Protein AF-A0A2V5QBM3-F1 (afdb_monomer_lite)

Structure (mmCIF, N/CA/C/O backbone):
data_AF-A0A2V5QBM3-F1
#
_entry.id   AF-A0A2V5QBM3-F1
#
loop_
_atom_site.group_PDB
_atom_site.id
_atom_site.type_symbol
_atom_site.label_atom_id
_atom_site.label_alt_id
_atom_site.label_comp_id
_atom_site.label_asym_id
_atom_site.label_entity_id
_atom_site.label_seq_id
_atom_site.pdbx_PDB_ins_code
_atom_site.Cartn_x
_atom_site.Cartn_y
_atom_site.Cartn_z
_atom_site.occupancy
_atom_site.B_iso_or_equiv
_atom_site.auth_seq_id
_atom_site.auth_comp_id
_atom_site.auth_asym_id
_atom_site.auth_atom_id
_atom_site.pdbx_PDB_model_num
ATOM 1 N N . MET A 1 1 ? 27.974 -14.783 -7.163 1.00 63.16 1 MET A N 1
ATOM 2 C CA . MET A 1 1 ? 27.440 -15.998 -6.503 1.00 63.16 1 MET A CA 1
ATOM 3 C C . MET A 1 1 ? 27.118 -15.778 -5.028 1.00 63.16 1 MET A C 1
ATOM 5 O O . MET A 1 1 ? 25.942 -15.822 -4.705 1.00 63.16 1 MET A O 1
ATOM 9 N N . LEU A 1 2 ? 28.080 -15.496 -4.131 1.00 76.38 2 LEU A N 1
ATOM 10 C CA . LEU A 1 2 ? 27.750 -15.267 -2.706 1.00 76.38 2 LEU A CA 1
ATOM 11 C C . LEU A 1 2 ? 26.926 -13.978 -2.479 1.00 76.38 2 LEU A C 1
ATOM 13 O O . LEU A 1 2 ? 26.003 -13.966 -1.674 1.00 76.38 2 LEU A O 1
ATOM 17 N N . GLY A 1 3 ? 27.221 -12.913 -3.237 1.00 76.38 3 GLY A N 1
ATOM 18 C CA . GLY A 1 3 ? 26.491 -11.639 -3.178 1.00 76.38 3 GLY A CA 1
ATOM 19 C C . GLY A 1 3 ? 25.035 -11.744 -3.638 1.00 76.38 3 GLY A C 1
ATOM 20 O O . GLY A 1 3 ? 24.143 -11.302 -2.927 1.00 76.38 3 GLY A O 1
ATOM 21 N N . ASP A 1 4 ? 24.779 -12.405 -4.769 1.00 78.12 4 ASP A N 1
ATOM 22 C CA . ASP A 1 4 ? 23.420 -12.589 -5.309 1.00 78.12 4 ASP A CA 1
ATOM 23 C C . ASP A 1 4 ? 22.538 -13.410 -4.358 1.00 78.12 4 ASP A C 1
ATOM 25 O O . ASP A 1 4 ? 21.360 -13.114 -4.169 1.00 78.12 4 ASP A O 1
ATOM 29 N N . TYR A 1 5 ? 23.134 -14.404 -3.692 1.00 81.00 5 TYR A N 1
ATOM 30 C CA . TYR A 1 5 ? 22.466 -15.209 -2.674 1.00 81.00 5 TYR A CA 1
ATOM 31 C C . TYR A 1 5 ? 22.108 -14.395 -1.420 1.00 81.00 5 TYR A C 1
ATOM 33 O O . TYR A 1 5 ? 20.999 -14.518 -0.898 1.00 81.00 5 TYR A O 1
ATOM 41 N N . LEU A 1 6 ? 23.012 -13.526 -0.958 1.00 80.94 6 LEU A N 1
ATOM 42 C CA . LEU A 1 6 ? 22.755 -12.630 0.173 1.00 80.94 6 LEU A CA 1
ATOM 43 C C . LEU A 1 6 ? 21.691 -11.577 -0.163 1.00 80.94 6 LEU A C 1
ATOM 45 O O . LEU A 1 6 ? 20.821 -11.313 0.662 1.00 80.94 6 LEU A O 1
ATOM 49 N N . ILE A 1 7 ? 21.710 -11.026 -1.380 1.00 79.50 7 ILE A N 1
ATOM 50 C CA . ILE A 1 7 ? 20.687 -10.088 -1.869 1.00 79.50 7 ILE A CA 1
ATOM 51 C C . ILE A 1 7 ? 19.326 -10.786 -1.950 1.00 79.50 7 ILE A C 1
ATOM 53 O O . ILE A 1 7 ? 18.320 -10.226 -1.515 1.00 79.50 7 ILE A O 1
ATOM 57 N N . TRP A 1 8 ? 19.281 -12.024 -2.440 1.00 77.56 8 TRP A N 1
ATOM 58 C CA . TRP A 1 8 ? 18.058 -12.824 -2.499 1.00 77.56 8 TRP A CA 1
ATOM 59 C C . TRP A 1 8 ? 17.491 -13.134 -1.108 1.00 77.56 8 TRP A C 1
ATOM 61 O O . TRP A 1 8 ? 16.289 -12.977 -0.881 1.00 77.56 8 TRP A O 1
ATOM 71 N 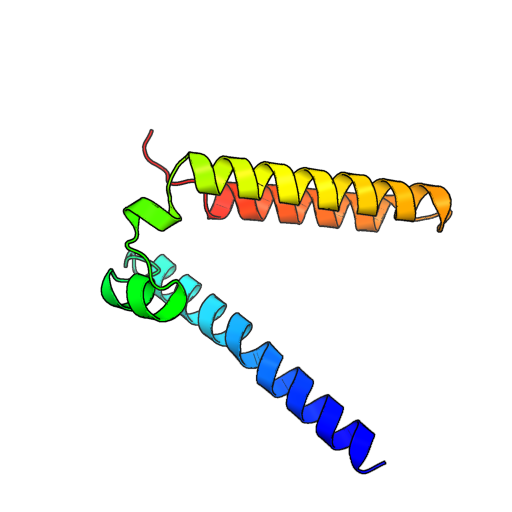N . GLN A 1 9 ? 18.339 -13.524 -0.151 1.00 79.94 9 GLN A N 1
ATOM 72 C CA . GLN A 1 9 ? 17.907 -13.743 1.231 1.00 79.94 9 GLN A CA 1
ATOM 73 C C . GLN A 1 9 ? 17.448 -12.454 1.910 1.00 79.94 9 GLN A C 1
ATOM 75 O O . GLN A 1 9 ? 16.411 -12.460 2.567 1.00 79.94 9 GLN A O 1
ATOM 80 N N . ALA A 1 10 ? 18.178 -11.352 1.732 1.00 78.31 10 ALA A N 1
ATOM 81 C CA . ALA A 1 10 ? 17.804 -10.062 2.297 1.00 78.31 10 ALA A CA 1
ATOM 82 C C . ALA A 1 10 ? 16.466 -9.581 1.726 1.00 78.31 10 ALA A C 1
ATOM 84 O O . ALA A 1 10 ? 15.603 -9.136 2.475 1.00 78.31 10 ALA A O 1
ATOM 85 N N . THR A 1 11 ? 16.257 -9.742 0.418 1.00 73.69 11 THR A N 1
ATOM 86 C CA . THR A 1 11 ? 15.012 -9.354 -0.253 1.00 73.69 11 THR A CA 1
ATOM 87 C C . THR A 1 11 ? 13.842 -10.202 0.239 1.00 73.69 11 THR A C 1
ATOM 89 O O . THR A 1 11 ? 12.814 -9.654 0.622 1.00 73.69 11 THR A O 1
ATOM 92 N N . ASN A 1 12 ? 14.000 -11.526 0.322 1.00 76.62 12 ASN A N 1
ATOM 93 C CA . ASN A 1 12 ? 12.952 -12.401 0.854 1.00 76.62 12 ASN A CA 1
ATOM 94 C C . ASN A 1 12 ? 12.677 -12.150 2.340 1.00 76.62 12 ASN A C 1
ATOM 96 O O . ASN A 1 12 ? 11.519 -12.084 2.741 1.00 76.62 12 ASN A O 1
ATOM 100 N N . GLY A 1 13 ? 13.717 -11.955 3.151 1.00 76.69 13 GLY A N 1
ATOM 101 C CA . GLY A 1 13 ? 13.577 -11.611 4.564 1.00 76.69 13 GLY A CA 1
ATOM 102 C C . GLY A 1 13 ? 12.833 -10.291 4.764 1.00 76.69 13 GLY A C 1
ATOM 103 O O . GLY A 1 13 ? 11.944 -10.200 5.609 1.00 76.69 13 GLY A O 1
ATOM 104 N N . LEU A 1 14 ? 13.129 -9.290 3.936 1.00 75.56 14 LEU A N 1
ATOM 105 C CA . LEU A 1 14 ? 12.465 -7.991 3.981 1.00 75.56 14 LEU A CA 1
ATOM 106 C C . LEU A 1 14 ? 11.017 -8.072 3.472 1.00 75.56 14 LEU A C 1
ATOM 108 O O . LEU A 1 14 ? 10.146 -7.408 4.028 1.00 75.56 14 LEU A O 1
ATOM 112 N N . LEU A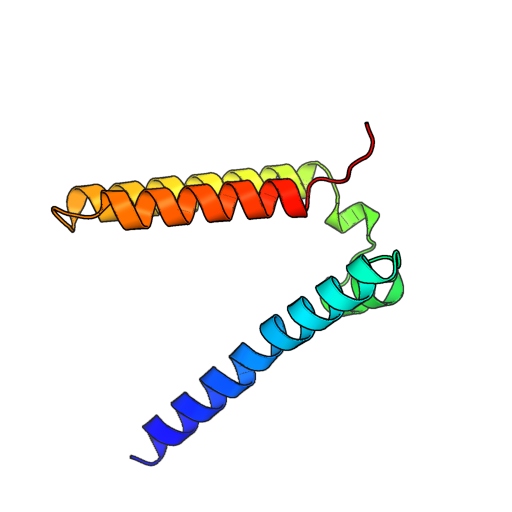 1 15 ? 10.730 -8.939 2.494 1.00 76.94 15 LEU A N 1
ATOM 113 C CA . LEU A 1 15 ? 9.373 -9.229 2.012 1.00 76.94 15 LEU A CA 1
ATOM 114 C C . LEU A 1 15 ? 8.517 -9.998 3.030 1.00 76.94 15 LEU A C 1
ATOM 116 O O . LEU A 1 15 ? 7.294 -9.858 3.018 1.00 76.94 15 LEU A O 1
ATOM 120 N N . LEU A 1 16 ? 9.119 -10.762 3.946 1.00 76.94 16 LEU A N 1
ATOM 121 C CA . LEU A 1 16 ? 8.367 -11.443 5.005 1.00 76.94 16 LEU A CA 1
ATOM 122 C C . LEU A 1 16 ? 7.711 -10.457 5.977 1.00 76.94 16 LEU A C 1
ATOM 124 O O . LEU A 1 16 ? 6.630 -10.743 6.483 1.00 76.94 16 LEU A O 1
ATOM 128 N N . ILE A 1 17 ? 8.312 -9.287 6.205 1.00 72.69 17 ILE A N 1
ATOM 129 C CA . ILE A 1 17 ? 7.789 -8.275 7.133 1.00 72.69 17 ILE A CA 1
ATOM 130 C C . ILE A 1 17 ? 6.376 -7.804 6.725 1.00 72.69 17 ILE A C 1
ATOM 132 O O . ILE A 1 17 ? 5.449 -7.980 7.521 1.00 72.69 17 ILE A O 1
ATOM 136 N N . PRO A 1 18 ? 6.136 -7.273 5.508 1.00 75.25 18 PRO A N 1
ATOM 137 C CA . PRO A 1 18 ? 4.796 -6.867 5.090 1.00 75.25 18 PRO A CA 1
ATOM 138 C C . PRO A 1 18 ? 3.832 -8.051 4.956 1.00 75.25 18 PRO A C 1
ATOM 140 O O . PRO A 1 18 ? 2.644 -7.888 5.232 1.00 75.25 18 PRO A O 1
ATOM 143 N N . VAL A 1 19 ? 4.314 -9.245 4.588 1.00 74.25 19 VAL A N 1
ATOM 144 C CA . VAL A 1 19 ? 3.474 -10.451 4.485 1.00 74.25 19 VAL A CA 1
ATOM 145 C C . VAL A 1 19 ? 2.951 -10.873 5.856 1.00 74.25 19 VAL A C 1
ATOM 147 O O . VAL A 1 19 ? 1.747 -11.069 6.017 1.00 74.25 19 VAL A O 1
ATOM 150 N N . VAL A 1 20 ? 3.821 -10.964 6.863 1.00 77.06 20 VAL A N 1
ATOM 151 C CA . VAL A 1 20 ? 3.432 -11.321 8.236 1.00 77.06 20 VAL A CA 1
ATOM 152 C C . VAL A 1 20 ? 2.492 -10.269 8.814 1.00 77.06 20 VAL A C 1
ATOM 154 O O . VAL A 1 20 ? 1.463 -10.625 9.391 1.00 77.06 20 VAL A O 1
ATOM 157 N N . ILE A 1 21 ? 2.787 -8.982 8.603 1.00 73.62 21 ILE A N 1
ATOM 158 C CA . ILE A 1 21 ? 1.898 -7.888 9.007 1.00 73.62 21 ILE A CA 1
ATOM 159 C C . ILE A 1 21 ? 0.524 -8.054 8.340 1.00 73.62 21 ILE A C 1
ATOM 161 O O . ILE A 1 21 ? -0.487 -8.084 9.038 1.00 73.62 21 ILE A O 1
ATOM 165 N N . GLY A 1 22 ? 0.469 -8.260 7.023 1.00 75.94 22 GLY A N 1
ATOM 166 C CA . GLY A 1 22 ? -0.781 -8.456 6.283 1.00 75.94 22 GLY A CA 1
ATOM 167 C C . GLY A 1 22 ? -1.594 -9.666 6.758 1.00 75.94 22 GLY A C 1
ATOM 168 O O . GLY A 1 22 ? -2.810 -9.563 6.934 1.00 75.94 22 GLY A O 1
ATOM 169 N N . VAL A 1 23 ? -0.938 -10.796 7.039 1.00 78.44 23 VAL A N 1
ATOM 170 C CA . VAL A 1 23 ? -1.591 -12.009 7.566 1.00 78.44 23 VAL A CA 1
ATOM 171 C C . VAL A 1 23 ? -2.155 -11.771 8.968 1.00 78.44 23 VAL A C 1
ATOM 173 O O . VAL A 1 23 ? -3.299 -12.143 9.236 1.00 78.44 23 VAL A O 1
ATOM 176 N N . LEU A 1 24 ? -1.402 -11.112 9.854 1.00 76.19 24 LEU A N 1
ATOM 177 C CA . LEU A 1 24 ? -1.872 -10.764 11.200 1.00 76.19 24 LEU A CA 1
ATOM 178 C C . LEU A 1 24 ? -3.063 -9.802 11.148 1.00 76.19 24 LEU A C 1
ATOM 180 O O . LEU A 1 24 ? -4.042 -9.994 11.875 1.00 76.19 24 LEU A O 1
ATOM 184 N N . MET A 1 25 ? -3.016 -8.811 10.255 1.00 73.31 25 MET A N 1
ATOM 185 C CA . MET A 1 25 ? -4.118 -7.879 10.012 1.00 73.31 25 MET A CA 1
ATOM 186 C C . MET A 1 25 ? -5.379 -8.619 9.546 1.00 73.31 25 MET A C 1
ATOM 188 O O . MET A 1 25 ? -6.471 -8.371 10.065 1.00 73.31 25 MET A O 1
ATOM 192 N N . LEU A 1 26 ? -5.235 -9.563 8.612 1.00 73.12 26 LEU A N 1
ATOM 193 C CA . LEU A 1 26 ? -6.344 -10.358 8.086 1.00 73.12 26 LEU A CA 1
ATOM 194 C C . LEU A 1 26 ? -6.938 -11.286 9.155 1.00 73.12 26 LEU A C 1
ATOM 196 O O . LEU A 1 26 ? -8.155 -11.312 9.340 1.00 73.12 26 LEU A O 1
ATOM 200 N N . ALA A 1 27 ? -6.093 -11.993 9.907 1.00 74.88 27 ALA A N 1
ATOM 201 C CA . ALA A 1 27 ? -6.521 -12.888 10.978 1.00 74.88 27 ALA A CA 1
ATOM 202 C C . ALA A 1 27 ? -7.268 -12.141 12.098 1.00 74.88 27 ALA A C 1
ATOM 204 O O . ALA A 1 27 ? -8.290 -12.626 12.588 1.00 74.88 27 ALA A O 1
ATOM 205 N N . ARG A 1 28 ? -6.804 -10.942 12.477 1.00 75.19 28 ARG A N 1
ATOM 206 C CA . ARG A 1 28 ? -7.482 -10.078 13.463 1.00 75.19 28 ARG A CA 1
ATOM 207 C C . ARG A 1 28 ? -8.817 -9.556 12.940 1.00 75.19 28 ARG A C 1
ATOM 209 O O . ARG A 1 28 ? -9.809 -9.598 13.668 1.00 75.19 28 ARG A O 1
ATOM 216 N N . ARG A 1 29 ? -8.872 -9.155 11.664 1.00 72.69 29 ARG A N 1
ATOM 217 C CA . ARG A 1 29 ? -10.109 -8.705 11.008 1.00 72.69 29 ARG A CA 1
ATOM 218 C C . ARG A 1 29 ? -11.173 -9.803 10.970 1.00 72.69 29 ARG A C 1
ATOM 220 O O . ARG A 1 29 ? -12.328 -9.523 11.271 1.00 72.69 29 ARG A O 1
ATOM 227 N N . LEU A 1 30 ? -10.790 -11.045 10.659 1.00 75.62 30 LEU A N 1
ATOM 228 C CA . LEU A 1 30 ? -11.703 -12.199 10.669 1.00 75.62 30 LEU A CA 1
ATOM 229 C C . LEU A 1 30 ? -12.246 -12.515 12.073 1.00 75.62 30 LEU A C 1
ATOM 231 O O . LEU A 1 30 ? -13.334 -13.064 12.198 1.00 75.62 30 LEU A O 1
ATOM 235 N N . ARG A 1 31 ? -11.516 -12.134 13.127 1.00 79.12 31 ARG A N 1
ATOM 236 C CA . ARG A 1 31 ? -11.930 -12.280 14.533 1.00 79.12 31 ARG A CA 1
ATOM 237 C C . ARG A 1 31 ? -12.696 -11.068 15.079 1.00 79.12 31 ARG A C 1
ATOM 239 O O . ARG A 1 31 ? -12.974 -11.030 16.273 1.00 79.12 31 ARG A O 1
ATOM 246 N N . GLY A 1 32 ? -12.999 -10.067 14.246 1.00 74.00 32 GLY A N 1
ATOM 247 C CA . GLY A 1 32 ? -13.677 -8.835 14.668 1.00 74.00 32 GLY A CA 1
ATOM 248 C C . GLY A 1 32 ? -12.832 -7.927 15.572 1.00 74.00 32 GLY A C 1
ATOM 249 O O . GLY A 1 32 ? -13.363 -7.001 16.178 1.00 74.00 32 GLY A O 1
ATOM 250 N N . GLN A 1 33 ? -11.525 -8.178 15.676 1.00 74.44 33 GLN A N 1
ATOM 251 C CA . GLN A 1 33 ? -10.606 -7.368 16.471 1.00 74.44 33 GLN A CA 1
ATOM 252 C C . GLN A 1 33 ? -10.065 -6.190 15.649 1.00 74.44 33 GLN A C 1
ATOM 254 O O . GLN A 1 33 ? -9.927 -6.299 14.424 1.00 74.44 33 GLN A O 1
ATOM 259 N N . PRO A 1 34 ? -9.720 -5.061 16.297 1.00 67.50 34 PRO A N 1
ATOM 260 C CA . PRO A 1 34 ? -9.059 -3.961 15.615 1.00 67.50 34 PRO A CA 1
ATOM 261 C C . PRO A 1 34 ? -7.736 -4.444 15.013 1.00 67.50 34 PRO A C 1
ATOM 263 O O . PRO A 1 34 ? -6.925 -5.098 15.667 1.00 67.50 34 PRO A O 1
ATOM 266 N N . VAL A 1 35 ? -7.540 -4.110 13.738 1.00 68.75 35 VAL A N 1
ATOM 267 C CA . VAL A 1 35 ? -6.398 -4.539 12.920 1.00 68.75 35 VAL A CA 1
ATOM 268 C C . VAL A 1 35 ? -5.061 -4.159 13.576 1.00 68.75 35 VAL A C 1
ATOM 270 O O . VAL A 1 35 ? -4.136 -4.968 13.624 1.00 68.75 35 VAL A O 1
ATOM 273 N N . PHE A 1 36 ? -5.012 -2.972 14.182 1.00 68.81 36 PHE A N 1
ATOM 274 C CA . PHE A 1 36 ? -3.909 -2.482 15.000 1.00 68.81 36 PHE A CA 1
ATOM 275 C C . PHE A 1 36 ? -4.449 -1.882 16.298 1.00 68.81 36 PHE A C 1
ATOM 277 O O . PHE A 1 36 ? -5.419 -1.115 16.275 1.00 68.81 36 PHE A O 1
ATOM 284 N N . THR A 1 37 ? -3.819 -2.230 17.421 1.00 69.25 37 THR A N 1
ATOM 285 C CA . THR A 1 37 ? -4.088 -1.612 18.728 1.00 69.25 37 THR A CA 1
ATOM 286 C C . THR A 1 37 ? -3.400 -0.248 18.832 1.00 69.25 37 THR A C 1
ATOM 288 O O . THR A 1 37 ? -2.450 0.007 18.097 1.00 69.25 37 THR A O 1
ATOM 291 N N . GLU A 1 38 ? -3.829 0.638 19.743 1.00 70.06 38 GLU A N 1
ATOM 292 C CA . GLU A 1 38 ? -3.188 1.954 19.975 1.00 70.06 38 GLU A CA 1
ATOM 293 C C . GLU A 1 38 ? -1.656 1.855 20.116 1.00 70.06 38 GLU A C 1
ATOM 295 O O . GLU A 1 38 ? -0.916 2.692 19.604 1.00 70.06 38 GLU A O 1
ATOM 300 N N . ARG A 1 39 ? -1.183 0.796 20.788 1.00 71.50 39 ARG A N 1
ATOM 301 C CA . ARG A 1 39 ? 0.245 0.518 20.984 1.00 71.50 39 ARG A CA 1
ATOM 302 C C . ARG A 1 39 ? 0.940 0.095 19.693 1.00 71.50 39 ARG A C 1
ATOM 304 O O . ARG A 1 39 ? 2.057 0.538 19.448 1.00 71.50 39 ARG A O 1
ATOM 311 N N . ASP A 1 40 ? 0.279 -0.712 18.863 1.00 71.31 40 ASP A N 1
ATOM 312 C CA . ASP A 1 40 ? 0.821 -1.118 17.562 1.00 71.31 40 ASP A CA 1
ATOM 313 C C . ASP A 1 40 ? 0.937 0.090 16.613 1.00 71.31 40 ASP A C 1
ATOM 315 O O . ASP A 1 40 ? 1.913 0.201 15.875 1.00 71.31 40 ASP A O 1
ATOM 319 N N . TRP A 1 41 ? -0.021 1.027 16.666 1.00 71.31 41 TRP A N 1
ATOM 320 C CA . TRP A 1 41 ? 0.025 2.274 15.888 1.00 71.31 41 TRP A CA 1
ATOM 321 C C . TRP A 1 41 ? 1.222 3.148 16.269 1.00 71.31 41 TRP A C 1
ATOM 323 O O . TRP A 1 41 ? 1.961 3.597 15.392 1.00 71.31 41 TRP A O 1
ATOM 333 N N . LEU A 1 42 ? 1.455 3.328 17.571 1.00 74.62 42 LEU A N 1
ATOM 334 C CA . LEU A 1 42 ? 2.607 4.072 18.081 1.00 74.62 42 LEU A CA 1
ATOM 335 C C . LEU A 1 42 ? 3.937 3.402 17.718 1.00 74.62 42 LEU A C 1
ATOM 337 O O . LEU A 1 42 ? 4.887 4.098 17.376 1.00 74.62 42 LEU A O 1
ATOM 341 N N . PHE A 1 43 ? 4.009 2.071 17.749 1.00 73.12 43 PHE A N 1
ATOM 342 C CA . PHE A 1 43 ? 5.232 1.345 17.408 1.00 73.12 43 PHE A CA 1
ATOM 343 C C . PHE A 1 43 ? 5.554 1.385 15.906 1.00 73.12 43 PHE A C 1
ATOM 345 O O . PHE A 1 43 ? 6.710 1.562 15.532 1.00 73.12 43 PHE A O 1
ATOM 352 N N . LEU A 1 44 ? 4.547 1.231 15.042 1.00 69.75 44 LEU A N 1
ATOM 353 C CA . LEU A 1 44 ? 4.752 1.135 13.592 1.00 69.75 44 LEU A CA 1
ATOM 354 C C . LEU A 1 44 ? 4.832 2.491 12.891 1.00 69.75 44 LEU A C 1
ATOM 356 O O . LEU A 1 44 ? 5.550 2.621 11.903 1.00 69.75 44 LEU A O 1
ATOM 360 N N . PHE A 1 45 ? 4.091 3.487 13.377 1.00 68.94 45 PHE A N 1
ATOM 361 C CA . PHE A 1 45 ? 3.962 4.786 12.713 1.00 68.94 45 PHE A CA 1
ATOM 362 C C . PHE A 1 45 ? 4.457 5.956 13.570 1.00 68.94 45 PHE A C 1
ATOM 364 O O . PHE A 1 45 ? 4.492 7.081 13.080 1.00 68.94 45 PHE A O 1
ATOM 371 N N . GLY A 1 46 ? 4.815 5.728 14.841 1.00 71.94 46 GLY A N 1
ATOM 372 C CA . GLY A 1 46 ? 5.251 6.785 15.764 1.00 71.94 46 GLY A CA 1
ATOM 373 C C . GLY A 1 46 ? 4.146 7.767 16.172 1.00 71.94 46 GLY A C 1
ATOM 374 O O . GLY A 1 46 ? 4.406 8.714 16.912 1.00 71.94 46 GLY A O 1
ATOM 375 N N . HIS A 1 47 ? 2.919 7.570 15.689 1.00 68.44 47 HIS A N 1
ATOM 376 C CA . HIS A 1 47 ? 1.798 8.495 15.829 1.00 68.44 47 HIS A CA 1
ATOM 377 C C . HIS A 1 47 ? 0.537 7.768 16.284 1.00 68.44 47 HIS A C 1
ATOM 379 O O . HIS A 1 47 ? 0.362 6.565 16.066 1.00 68.44 47 HIS A O 1
ATOM 385 N N . SER A 1 48 ? -0.353 8.514 16.935 1.00 71.38 48 SER A N 1
ATOM 386 C CA . SER A 1 48 ? -1.638 7.981 17.385 1.00 71.38 48 SER A CA 1
ATOM 387 C C . SER A 1 48 ? -2.536 7.633 16.190 1.00 71.38 48 SER A C 1
ATOM 389 O O . SER A 1 48 ? -2.437 8.232 15.116 1.00 71.38 48 SER A O 1
ATOM 391 N N . ARG A 1 49 ? -3.467 6.685 16.367 1.00 64.12 49 ARG A N 1
ATOM 392 C CA . ARG A 1 49 ? -4.415 6.267 15.315 1.00 64.12 49 ARG A CA 1
ATOM 393 C C . ARG A 1 49 ? -5.137 7.458 14.665 1.00 64.12 49 ARG A C 1
ATOM 395 O O . ARG A 1 49 ? -5.337 7.453 13.454 1.00 64.12 49 ARG A O 1
ATOM 402 N N . ASN A 1 50 ? -5.497 8.472 15.452 1.00 62.19 50 ASN A N 1
ATOM 403 C CA . ASN A 1 50 ? -6.207 9.661 14.972 1.00 62.19 50 ASN A CA 1
ATOM 404 C C . ASN A 1 50 ? -5.336 10.576 14.095 1.00 62.19 50 ASN A C 1
ATOM 406 O O . ASN A 1 50 ? -5.861 11.240 13.204 1.00 62.19 50 ASN A O 1
ATOM 410 N N . GLU A 1 51 ? -4.017 10.589 14.295 1.00 64.06 51 GLU A N 1
ATOM 411 C CA . GLU A 1 51 ? -3.085 11.318 13.425 1.00 64.06 51 GLU A CA 1
ATOM 412 C C . GLU A 1 51 ? -2.816 10.568 12.122 1.00 64.06 51 GLU A C 1
ATOM 414 O O . GLU A 1 51 ? -2.782 11.189 11.058 1.00 64.06 51 GLU A O 1
ATOM 419 N N . VAL A 1 52 ? -2.693 9.237 12.172 1.00 60.44 52 VAL A N 1
ATOM 420 C CA . VAL A 1 52 ? -2.489 8.414 10.965 1.00 60.44 52 VAL A CA 1
ATOM 421 C C . VAL A 1 52 ? -3.740 8.411 10.077 1.00 60.44 52 VAL A C 1
ATOM 423 O O . VAL A 1 52 ? -3.637 8.498 8.855 1.00 60.44 52 VAL A O 1
ATOM 426 N N . PHE A 1 53 ? -4.931 8.403 10.683 1.00 61.59 53 PHE A N 1
ATOM 427 C CA . PHE A 1 53 ? -6.211 8.580 9.986 1.00 61.59 53 PHE A CA 1
ATOM 428 C C . PHE A 1 53 ? -6.611 10.047 9.779 1.00 61.59 53 PHE A C 1
ATOM 430 O O . PHE A 1 53 ? -7.749 10.324 9.399 1.00 61.59 53 PHE A O 1
ATOM 437 N N . SER A 1 54 ? -5.699 11.002 9.985 1.00 69.00 54 SER A N 1
ATOM 438 C CA . SER A 1 54 ? -5.988 12.407 9.711 1.00 69.00 54 SER A CA 1
ATOM 439 C C . SER A 1 54 ? -6.395 12.587 8.249 1.00 69.00 54 SER A C 1
ATOM 441 O O . SER A 1 54 ? -5.692 12.148 7.335 1.00 69.00 54 SER A O 1
ATOM 443 N N . LEU A 1 55 ? -7.503 13.301 8.025 1.00 69.31 55 LEU A N 1
ATOM 444 C CA . LEU A 1 55 ? -8.005 13.653 6.693 1.00 69.31 55 LEU A CA 1
ATOM 445 C C . LEU A 1 55 ? -6.892 14.251 5.815 1.00 69.31 55 LEU A C 1
ATOM 447 O O . LEU A 1 55 ? -6.801 13.962 4.627 1.00 69.31 55 LEU A O 1
ATOM 451 N N . ARG A 1 56 ? -5.990 15.041 6.412 1.00 72.31 56 ARG A N 1
ATOM 452 C CA . ARG A 1 56 ? -4.841 15.638 5.720 1.00 72.31 56 ARG A CA 1
ATOM 453 C C . ARG A 1 56 ? -3.842 14.584 5.229 1.00 72.31 56 ARG A C 1
ATOM 455 O O . ARG A 1 56 ? -3.315 14.733 4.127 1.00 72.31 56 ARG A O 1
ATOM 462 N N . LEU A 1 57 ? -3.563 13.551 6.025 1.00 68.25 57 LEU A N 1
ATOM 463 C CA . LEU A 1 57 ? -2.650 12.469 5.642 1.00 68.25 57 LEU A CA 1
ATOM 464 C C . LEU A 1 57 ? -3.276 11.603 4.546 1.00 68.25 57 LEU A C 1
ATOM 466 O O . LEU A 1 57 ? -2.614 11.281 3.564 1.00 68.25 57 LEU A O 1
ATOM 470 N N . TRP A 1 58 ? -4.575 11.328 4.669 1.00 69.94 58 TRP A N 1
ATOM 471 C CA . TRP A 1 58 ? -5.366 10.628 3.660 1.00 69.94 58 TRP A CA 1
ATOM 472 C C . TRP A 1 58 ? -5.414 11.368 2.323 1.00 69.94 58 TRP A C 1
ATOM 474 O O . TRP A 1 58 ? -5.201 10.757 1.281 1.00 69.94 58 TRP A O 1
ATOM 484 N N . LEU A 1 59 ? -5.618 12.688 2.338 1.00 72.12 59 LEU A N 1
ATOM 485 C CA . LEU A 1 59 ? -5.583 13.519 1.130 1.00 72.12 59 LEU A CA 1
ATOM 486 C C . LEU A 1 59 ? -4.196 13.519 0.478 1.00 72.12 59 LEU A C 1
ATOM 488 O O . LEU A 1 59 ? -4.092 13.406 -0.741 1.00 72.12 59 LEU A O 1
ATOM 492 N N . ARG A 1 60 ? -3.122 13.598 1.275 1.00 74.44 60 ARG A N 1
ATOM 493 C CA . ARG A 1 60 ? -1.745 13.488 0.763 1.00 74.44 60 ARG A CA 1
ATOM 494 C C . ARG A 1 60 ? -1.465 12.110 0.170 1.00 74.44 60 ARG A C 1
ATOM 496 O O . ARG A 1 60 ? -0.870 12.028 -0.899 1.00 74.44 60 ARG A O 1
ATOM 503 N N . PHE A 1 61 ? -1.910 11.047 0.832 1.00 73.38 61 PHE A N 1
ATOM 504 C CA . PHE A 1 61 ? -1.759 9.679 0.347 1.00 73.38 61 PHE A CA 1
ATOM 505 C C . PHE A 1 61 ? -2.548 9.447 -0.946 1.00 73.38 61 PHE A C 1
ATOM 507 O O . PHE A 1 61 ? -2.000 8.910 -1.903 1.00 73.38 61 PHE A O 1
ATOM 514 N N . ALA A 1 62 ? -3.791 9.929 -1.024 1.00 72.94 62 ALA A N 1
ATOM 515 C CA . ALA A 1 62 ? -4.600 9.881 -2.239 1.00 72.94 62 ALA A CA 1
ATOM 516 C C . ALA A 1 62 ? -3.953 10.665 -3.394 1.00 72.94 62 ALA A C 1
ATOM 518 O O . ALA A 1 62 ? -3.912 10.173 -4.520 1.00 72.94 62 ALA A O 1
ATOM 519 N N . ALA A 1 63 ? -3.392 11.847 -3.119 1.00 77.12 63 ALA A N 1
ATOM 520 C CA . ALA A 1 63 ? -2.668 12.633 -4.116 1.00 77.12 63 ALA A CA 1
ATOM 521 C C . ALA A 1 63 ? -1.403 11.916 -4.619 1.00 77.12 63 ALA A C 1
ATOM 523 O O . ALA A 1 63 ? -1.156 11.877 -5.824 1.00 77.12 63 ALA A O 1
ATOM 524 N N . LEU A 1 64 ? -0.627 11.305 -3.716 1.00 76.00 64 LEU A N 1
ATOM 525 C CA . LEU A 1 64 ? 0.544 10.500 -4.075 1.00 76.00 64 LEU A CA 1
ATOM 526 C C . LEU A 1 64 ? 0.152 9.259 -4.887 1.00 76.00 64 LEU A C 1
ATOM 528 O O . LEU A 1 64 ? 0.799 8.964 -5.888 1.00 76.00 64 LEU A O 1
ATOM 532 N N . LEU A 1 65 ? -0.927 8.568 -4.512 1.00 75.44 65 LEU A N 1
ATOM 533 C CA . LEU A 1 65 ? -1.457 7.439 -5.278 1.00 75.44 65 LEU A CA 1
ATOM 534 C C . LEU A 1 65 ? -1.879 7.855 -6.688 1.00 75.44 65 LEU A C 1
ATOM 536 O O . LEU A 1 65 ? -1.514 7.184 -7.651 1.00 75.44 65 LEU A O 1
ATOM 540 N N . LEU A 1 66 ? -2.598 8.971 -6.828 1.00 75.50 66 LEU A N 1
ATOM 541 C CA . LEU A 1 66 ? -2.964 9.509 -8.138 1.00 75.50 66 LEU A CA 1
ATOM 542 C C . LEU A 1 66 ? -1.728 9.837 -8.975 1.00 75.50 66 LEU A C 1
ATOM 544 O O . LEU A 1 66 ? -1.682 9.475 -10.1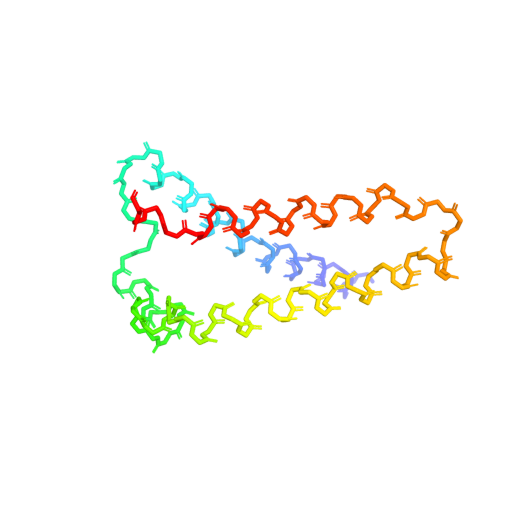48 1.00 75.50 66 LEU A O 1
ATOM 548 N N . ALA A 1 67 ? -0.708 10.457 -8.379 1.00 75.81 67 ALA A N 1
ATOM 549 C CA . ALA A 1 67 ? 0.543 10.744 -9.072 1.00 75.81 67 ALA A CA 1
ATOM 550 C C . ALA A 1 67 ? 1.229 9.459 -9.567 1.00 75.81 67 ALA A C 1
ATOM 552 O O . ALA A 1 67 ? 1.626 9.388 -10.729 1.00 75.81 67 ALA A O 1
ATOM 553 N N . VAL A 1 68 ? 1.304 8.419 -8.728 1.00 78.38 68 VAL A N 1
ATOM 554 C CA . VAL A 1 68 ? 1.866 7.111 -9.111 1.00 78.38 68 VAL A CA 1
ATOM 555 C C . VAL A 1 68 ? 1.072 6.477 -10.254 1.00 78.38 68 VAL A C 1
ATOM 557 O O . VAL A 1 68 ? 1.676 5.988 -11.207 1.00 78.38 68 VAL A O 1
ATOM 560 N N . VAL A 1 69 ? -0.262 6.515 -10.205 1.00 78.25 69 VAL A N 1
ATOM 561 C CA . VAL A 1 69 ? -1.122 5.979 -11.274 1.00 78.25 69 VAL A CA 1
ATOM 562 C C . VAL A 1 69 ? -0.915 6.739 -12.583 1.00 78.25 69 VAL A C 1
ATOM 564 O O . VAL A 1 69 ? -0.757 6.108 -13.624 1.00 78.25 69 VAL A O 1
ATOM 567 N N . ILE A 1 70 ? -0.863 8.072 -12.548 1.00 78.81 70 ILE A N 1
ATOM 568 C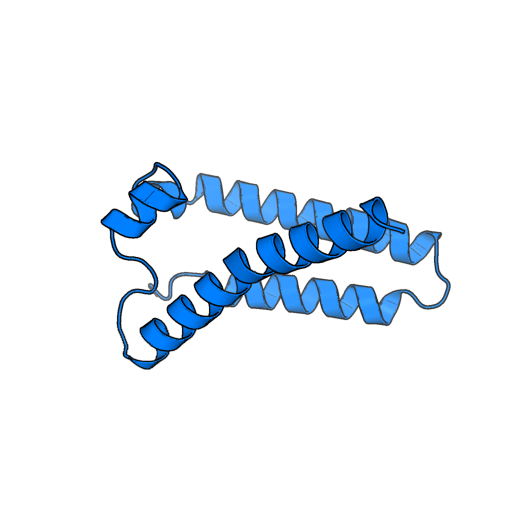 CA . ILE A 1 70 ? -0.648 8.904 -13.742 1.00 78.81 70 ILE A CA 1
ATOM 569 C C . ILE A 1 70 ? 0.723 8.621 -14.360 1.00 78.81 70 ILE A C 1
ATOM 571 O O . ILE A 1 70 ? 0.819 8.425 -15.570 1.00 78.81 70 ILE A O 1
ATOM 575 N N . ILE A 1 71 ? 1.776 8.552 -13.542 1.00 78.44 71 ILE A N 1
ATOM 576 C CA . ILE A 1 71 ? 3.133 8.242 -14.009 1.00 78.44 71 ILE A CA 1
ATOM 577 C C . ILE A 1 71 ? 3.185 6.821 -14.582 1.00 78.44 71 ILE A C 1
ATOM 579 O O . ILE A 1 71 ? 3.716 6.619 -15.671 1.00 78.44 71 ILE A O 1
ATOM 583 N N . GLY A 1 72 ? 2.593 5.842 -13.895 1.00 75.06 72 GLY A N 1
ATOM 584 C CA . GLY A 1 72 ? 2.525 4.458 -14.362 1.00 75.06 72 GLY A CA 1
ATOM 585 C C . GLY A 1 72 ? 1.758 4.313 -15.677 1.00 75.06 72 GLY A C 1
ATOM 586 O O . GLY A 1 72 ? 2.198 3.577 -16.560 1.00 75.06 72 GLY A O 1
ATOM 587 N N . LEU A 1 73 ? 0.660 5.054 -15.844 1.00 71.19 73 LEU A N 1
ATOM 588 C CA . LEU A 1 73 ? -0.097 5.128 -17.094 1.00 71.19 73 LEU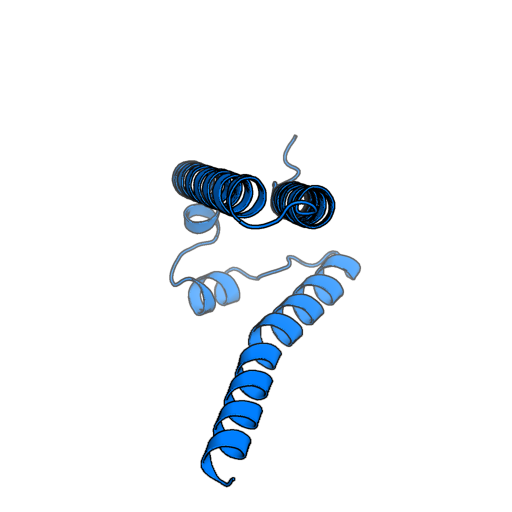 A CA 1
ATOM 589 C C . LEU A 1 73 ? 0.722 5.776 -18.207 1.00 71.19 73 LEU A C 1
ATOM 591 O O . LEU A 1 73 ? 0.781 5.223 -19.300 1.00 71.19 73 LEU A O 1
ATOM 595 N N . ALA A 1 74 ? 1.385 6.902 -17.935 1.00 73.75 74 ALA A N 1
ATOM 596 C CA . ALA A 1 74 ? 2.236 7.577 -18.909 1.00 73.75 74 ALA A CA 1
ATOM 597 C C . ALA A 1 74 ? 3.367 6.654 -19.385 1.00 73.75 74 ALA A C 1
ATOM 599 O O . ALA A 1 74 ? 3.555 6.485 -20.585 1.00 73.75 74 ALA A O 1
ATOM 600 N N . ILE A 1 75 ? 4.055 5.976 -18.463 1.00 67.75 75 ILE A N 1
ATOM 601 C CA . ILE A 1 75 ? 5.091 4.991 -18.799 1.00 67.75 75 ILE A CA 1
ATOM 602 C C . ILE A 1 75 ? 4.486 3.832 -19.599 1.00 67.75 75 ILE A C 1
ATOM 604 O O . ILE A 1 75 ? 5.016 3.468 -20.641 1.00 67.75 75 ILE A O 1
ATOM 608 N N . SER A 1 76 ? 3.356 3.273 -19.168 1.00 68.44 76 SER A N 1
ATOM 609 C CA . SER A 1 76 ? 2.725 2.138 -19.857 1.00 68.44 76 SER A CA 1
ATOM 610 C C . SER A 1 76 ? 2.269 2.492 -21.273 1.00 68.44 76 SER A C 1
ATOM 612 O O . SER A 1 76 ? 2.415 1.673 -22.175 1.00 68.44 76 SER A O 1
ATOM 614 N N . PHE A 1 77 ? 1.749 3.705 -21.474 1.00 66.62 77 PHE A N 1
ATOM 615 C CA . PHE A 1 77 ? 1.252 4.191 -22.760 1.00 66.62 77 PHE A CA 1
ATOM 616 C C . PHE A 1 77 ? 2.387 4.557 -23.724 1.00 66.62 77 PHE A C 1
ATOM 618 O O . PHE A 1 77 ? 2.277 4.303 -24.920 1.00 66.62 77 PHE A O 1
ATOM 625 N N . TYR A 1 78 ? 3.485 5.122 -23.211 1.00 64.69 78 TYR A N 1
ATOM 626 C CA . TYR A 1 78 ? 4.635 5.515 -24.030 1.00 64.69 78 TYR A CA 1
ATOM 627 C C . TYR A 1 78 ? 5.649 4.386 -24.265 1.00 64.69 78 TYR A C 1
ATOM 629 O O . TYR A 1 78 ? 6.363 4.432 -25.264 1.00 64.69 78 TYR A O 1
ATOM 637 N N . VAL A 1 79 ? 5.745 3.390 -23.374 1.00 61.22 79 VAL A N 1
ATOM 638 C CA . VAL A 1 79 ? 6.839 2.396 -23.393 1.00 61.22 79 VAL A CA 1
ATOM 639 C C . VAL A 1 79 ? 6.398 1.003 -23.863 1.00 61.22 79 VAL A C 1
ATOM 641 O O . VAL A 1 79 ? 7.235 0.279 -24.398 1.00 61.22 79 VAL A O 1
ATOM 644 N N . LEU A 1 80 ? 5.126 0.593 -23.734 1.00 55.78 80 LEU A N 1
ATOM 645 C CA . LEU A 1 80 ? 4.701 -0.749 -24.168 1.00 55.78 80 LEU A CA 1
ATOM 646 C C . LEU A 1 80 ? 3.390 -0.753 -24.976 1.00 55.78 80 LEU A C 1
ATOM 648 O O . LEU A 1 80 ? 2.346 -0.393 -24.435 1.00 55.78 80 LEU A O 1
ATOM 652 N N . PRO A 1 81 ? 3.368 -1.324 -26.199 1.00 60.69 81 PRO A N 1
ATOM 653 C CA . PRO A 1 81 ? 2.150 -1.441 -27.010 1.00 60.69 81 PRO A CA 1
ATOM 654 C C . PRO A 1 81 ? 1.050 -2.354 -26.412 1.00 60.69 81 PRO A C 1
ATOM 656 O O . PRO A 1 81 ? 0.000 -2.512 -27.023 1.00 60.69 81 PRO A O 1
ATOM 659 N N . PHE A 1 82 ? 1.238 -2.930 -25.214 1.00 57.72 82 PHE A N 1
ATOM 660 C CA . PHE A 1 82 ? 0.278 -3.820 -24.532 1.00 57.72 82 PHE A CA 1
ATOM 661 C C . PHE A 1 82 ? -0.037 -3.429 -23.061 1.00 57.72 82 PHE A C 1
ATOM 663 O O . PHE A 1 82 ? -0.615 -4.219 -22.314 1.00 57.72 82 PHE A O 1
ATOM 670 N N . GLY A 1 83 ? 0.309 -2.213 -22.609 1.00 60.56 83 GLY A N 1
ATOM 671 C CA . GLY A 1 83 ? 0.291 -1.792 -21.189 1.00 60.56 83 GLY A CA 1
ATOM 672 C C . GLY A 1 83 ? -1.075 -1.625 -20.488 1.00 60.56 83 GLY A C 1
ATOM 673 O O . GLY A 1 83 ? -1.122 -1.345 -19.285 1.00 60.56 83 GLY A O 1
ATOM 674 N N . LEU A 1 84 ? -2.195 -1.809 -21.195 1.00 61.34 84 LEU A N 1
ATOM 675 C CA . LEU A 1 84 ? -3.548 -1.621 -20.646 1.00 61.34 84 LEU A CA 1
ATOM 676 C C . LEU A 1 84 ? -3.883 -2.614 -19.520 1.00 61.34 84 LEU A C 1
ATOM 678 O O . LEU A 1 84 ? -4.460 -2.213 -18.512 1.00 61.34 84 LEU A O 1
ATOM 682 N N . GLY A 1 85 ? -3.476 -3.884 -19.633 1.00 63.47 85 GLY A N 1
ATOM 683 C CA . GLY A 1 85 ? -3.801 -4.909 -18.626 1.00 63.47 85 GLY A CA 1
ATOM 684 C C . GLY A 1 85 ? -3.142 -4.661 -17.261 1.00 63.47 85 GLY A C 1
ATOM 685 O O . GLY A 1 85 ? -3.784 -4.772 -16.212 1.00 63.47 85 GLY A O 1
ATOM 686 N N . TRP A 1 86 ? -1.872 -4.251 -17.270 1.00 61.06 86 TRP A N 1
ATOM 687 C CA . TRP A 1 86 ? -1.124 -3.915 -16.053 1.00 61.06 86 TRP A CA 1
ATOM 688 C C . TRP A 1 86 ? -1.617 -2.610 -15.422 1.00 61.06 86 TRP A C 1
ATOM 690 O O . TRP A 1 86 ? -1.731 -2.520 -14.201 1.00 61.06 86 TRP A O 1
ATOM 700 N N . SER A 1 87 ? -2.005 -1.638 -16.252 1.00 64.88 87 SER A N 1
ATOM 701 C CA . SER A 1 87 ? -2.591 -0.374 -15.796 1.00 64.88 87 SER A CA 1
ATOM 702 C C . SER A 1 87 ? -3.935 -0.579 -15.095 1.00 64.88 87 SER A C 1
ATOM 704 O O . SER A 1 87 ? -4.154 -0.046 -14.008 1.00 64.88 87 SER A O 1
ATOM 706 N N . VAL A 1 88 ? -4.815 -1.410 -15.665 1.00 69.38 88 VAL A N 1
ATOM 707 C CA . VAL A 1 88 ? -6.099 -1.768 -15.040 1.00 69.38 88 VAL A CA 1
ATOM 708 C C . VAL A 1 88 ? -5.871 -2.474 -13.703 1.00 69.38 88 VAL A C 1
ATOM 710 O O . VAL A 1 88 ? -6.539 -2.155 -12.722 1.00 69.38 88 VAL A O 1
ATOM 713 N N . SER A 1 89 ? -4.880 -3.366 -13.623 1.00 64.12 89 SER A N 1
ATOM 714 C CA . SER A 1 89 ? -4.534 -4.063 -12.377 1.00 64.12 89 SER A CA 1
ATOM 715 C C . SER A 1 89 ? -4.041 -3.100 -11.291 1.00 64.12 89 SER A C 1
ATOM 717 O O . SER A 1 89 ? -4.473 -3.196 -10.143 1.00 64.12 89 SER A O 1
ATOM 719 N N . ALA A 1 90 ? -3.197 -2.128 -11.648 1.00 69.00 90 ALA A N 1
ATOM 720 C CA . ALA A 1 90 ? -2.719 -1.104 -10.721 1.00 69.00 90 ALA A CA 1
ATOM 721 C C . ALA A 1 90 ? -3.858 -0.204 -10.210 1.00 69.00 90 ALA A C 1
ATOM 723 O O . ALA A 1 90 ? -3.936 0.072 -9.012 1.00 69.00 90 ALA A O 1
ATOM 724 N N . VAL A 1 91 ? -4.779 0.203 -11.091 1.00 72.19 91 VAL A N 1
ATOM 725 C CA . VAL A 1 91 ? -5.961 1.000 -10.720 1.00 72.19 91 VAL A CA 1
ATOM 726 C C . VAL A 1 91 ? -6.896 0.208 -9.805 1.00 72.19 91 VAL A C 1
ATOM 728 O O . VAL A 1 91 ? -7.339 0.732 -8.784 1.00 72.19 91 VAL A O 1
ATOM 731 N N . LEU A 1 92 ? -7.158 -1.065 -10.113 1.00 72.50 92 LEU A N 1
ATOM 732 C CA . LEU A 1 92 ? -7.984 -1.929 -9.268 1.00 72.50 92 LEU A CA 1
ATOM 733 C C . LEU A 1 92 ? -7.353 -2.153 -7.890 1.00 72.50 92 LEU A C 1
ATOM 735 O O . LEU A 1 92 ? -8.062 -2.091 -6.888 1.00 72.50 92 LEU A O 1
ATOM 739 N N . LEU A 1 93 ? -6.033 -2.347 -7.815 1.00 71.25 93 LEU A N 1
ATOM 740 C CA . LEU A 1 93 ? -5.315 -2.462 -6.543 1.00 71.25 93 LEU A CA 1
ATOM 741 C C . LEU A 1 93 ? -5.348 -1.158 -5.741 1.00 71.25 93 LEU A C 1
ATOM 743 O O . LEU A 1 93 ? -5.527 -1.204 -4.525 1.00 71.25 93 LEU A O 1
ATOM 747 N N . ALA A 1 94 ? -5.236 -0.003 -6.400 1.00 75.00 94 ALA A N 1
ATOM 748 C CA . ALA A 1 94 ? -5.352 1.295 -5.744 1.00 75.00 94 ALA A CA 1
ATOM 749 C C . ALA A 1 94 ? -6.766 1.520 -5.182 1.00 75.00 94 ALA A C 1
ATOM 751 O O . ALA A 1 94 ? -6.910 1.892 -4.017 1.00 75.00 94 ALA A O 1
ATOM 752 N N . ILE A 1 95 ? -7.812 1.229 -5.965 1.00 71.75 95 ILE A N 1
ATOM 753 C CA . ILE A 1 95 ? -9.214 1.318 -5.522 1.00 71.75 95 ILE A CA 1
ATOM 754 C C . ILE A 1 95 ? -9.483 0.334 -4.379 1.00 71.75 95 ILE A C 1
ATOM 756 O O . ILE A 1 95 ? -10.081 0.714 -3.374 1.00 71.75 95 ILE A O 1
ATOM 760 N N . ALA A 1 96 ? -9.017 -0.912 -4.494 1.00 70.06 96 ALA A N 1
ATOM 761 C CA . ALA A 1 96 ? -9.151 -1.913 -3.442 1.00 70.06 96 ALA A CA 1
ATOM 762 C C . ALA A 1 96 ? -8.419 -1.485 -2.165 1.00 70.06 96 ALA A C 1
ATOM 764 O O . ALA A 1 96 ? -8.980 -1.606 -1.080 1.00 70.06 96 ALA A O 1
ATOM 765 N N . GLY A 1 97 ? -7.211 -0.927 -2.282 1.00 68.69 97 GLY A N 1
ATOM 766 C CA . GLY A 1 97 ? -6.470 -0.351 -1.163 1.00 68.69 97 GLY A CA 1
ATOM 767 C C . GLY A 1 97 ? -7.255 0.770 -0.484 1.00 68.69 97 GLY A C 1
ATOM 768 O O . GLY A 1 97 ? -7.464 0.728 0.726 1.00 68.69 97 GLY A O 1
ATOM 769 N N . ILE A 1 98 ? -7.783 1.720 -1.257 1.00 67.06 98 ILE A N 1
ATOM 770 C CA . ILE A 1 98 ? -8.624 2.801 -0.730 1.00 67.06 98 ILE A CA 1
ATOM 771 C C . ILE A 1 98 ? -9.855 2.225 -0.015 1.00 67.06 98 ILE A C 1
ATOM 773 O O . ILE A 1 98 ? -10.083 2.546 1.145 1.00 67.06 98 ILE A O 1
ATOM 777 N N . LEU A 1 99 ? -10.608 1.316 -0.639 1.00 68.06 99 LEU A N 1
ATOM 778 C CA . LEU A 1 99 ? -11.809 0.712 -0.043 1.00 68.06 99 LEU A CA 1
ATOM 779 C C . LEU A 1 99 ? -11.523 -0.130 1.208 1.00 68.06 99 LEU A C 1
ATOM 781 O O . LEU A 1 99 ? -12.377 -0.237 2.089 1.00 68.06 99 LEU A O 1
ATOM 785 N N . LEU A 1 100 ? -10.347 -0.752 1.291 1.00 67.38 100 LEU A N 1
ATOM 786 C CA . LEU A 1 100 ? -9.962 -1.591 2.424 1.00 67.38 100 LEU A CA 1
ATOM 787 C C . LEU A 1 100 ? -9.535 -0.756 3.636 1.00 67.38 100 LEU A C 1
ATOM 789 O O . LEU A 1 100 ? -9.729 -1.202 4.769 1.00 67.38 100 LEU A O 1
ATOM 793 N N . PHE A 1 101 ? -9.005 0.446 3.396 1.00 58.28 101 PHE A N 1
ATOM 794 C CA . PHE A 1 101 ? -8.558 1.372 4.434 1.00 58.28 101 PHE A CA 1
ATOM 795 C C . PHE A 1 101 ? -9.550 2.505 4.737 1.00 58.28 101 PHE A C 1
ATOM 797 O O . PHE A 1 101 ? -9.416 3.132 5.787 1.00 58.28 101 PHE A O 1
ATOM 804 N N . VAL A 1 102 ? -10.560 2.755 3.894 1.00 58.59 102 VAL A N 1
ATOM 805 C CA . VAL A 1 102 ? -11.656 3.685 4.211 1.00 58.59 102 VAL A CA 1
ATOM 806 C C . VAL A 1 102 ? -12.379 3.186 5.475 1.00 58.59 102 VAL A C 1
ATOM 808 O O . VAL A 1 102 ? -12.915 2.071 5.483 1.00 58.59 102 VAL A O 1
ATOM 811 N N . PRO A 1 103 ? -12.411 3.978 6.564 1.00 48.34 103 PRO A N 1
ATOM 812 C CA . PRO A 1 103 ? -13.156 3.619 7.760 1.00 48.34 103 PRO A CA 1
ATOM 813 C C . PRO A 1 103 ? -14.651 3.646 7.434 1.00 48.34 103 PRO A C 1
ATOM 815 O O . PRO A 1 103 ? -15.182 4.675 7.025 1.00 48.34 103 PRO A O 1
ATOM 818 N N . ARG A 1 104 ? -15.346 2.522 7.638 1.00 55.19 104 ARG A N 1
ATOM 819 C CA . ARG A 1 104 ? -16.815 2.460 7.603 1.00 55.19 104 ARG A CA 1
ATOM 820 C C . ARG A 1 104 ? -17.379 3.174 8.838 1.00 55.19 104 ARG A C 1
ATOM 822 O O . ARG A 1 104 ? -17.670 2.528 9.837 1.00 55.19 104 ARG A O 1
ATOM 829 N N . TRP A 1 105 ? -17.436 4.499 8.786 1.00 51.62 105 TRP A N 1
ATOM 830 C CA . TRP A 1 105 ? -18.149 5.357 9.739 1.00 51.62 105 TRP A CA 1
ATOM 831 C C . TRP A 1 105 ? -19.115 6.273 8.975 1.00 51.62 105 TRP A C 1
ATOM 833 O O . TRP 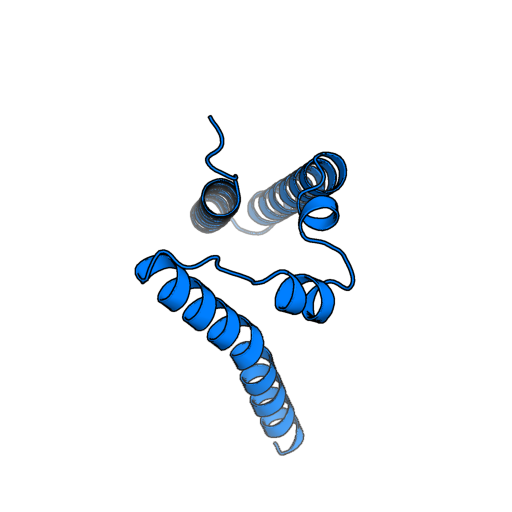A 1 105 ? -19.055 7.495 9.086 1.00 51.62 105 TRP A O 1
ATOM 843 N N . PHE A 1 106 ? -19.970 5.648 8.167 1.00 42.56 106 PHE A N 1
ATOM 844 C CA . PHE A 1 106 ? -21.245 6.196 7.714 1.00 42.56 106 PHE A CA 1
ATOM 845 C C . PHE A 1 106 ? -22.329 5.184 8.072 1.00 42.56 106 PHE A C 1
ATOM 847 O O . PHE A 1 106 ? -22.056 3.974 7.879 1.00 42.56 106 PHE A O 1
#

pLDDT: mean 70.41, std 7.13, range [42.56, 81.0]

Secondary structure (DSSP, 8-state):
-HHHHHHHHHHHHHHHHHHHHHHHHHHHHHTT--SS-HHHHHHHHSS-HHHHT-HHHHHHHHHHHHHHHHHHHHHHHHH-TTTHHHHHHHHHHHHHHHHHHS----

Radius of gyration: 17.76 Å; chains: 1; bounding box: 49×32×48 Å

Foldseek 3Di:
DVVVVVVVVVVVVVVVVVVVLVVQLVVCVVVVHHSADQVRCCVPPVDGPCVCPPPVVVVVVVVVLVVVLVVLVVCLVPPDPPSPVVSVVSVVVSVVVCVVPPDPPD

Sequence (106 aa):
MLGDYLIWQATNGLLLIPVVIGVLMLARRLRGQPVFTERDWLFLFGHSRNEVFSLRLWLRFAALLLAVVIIGLAISFYVLPFGLGWSVSAVLLAIAGILLFVPRWF